Protein AF-A0A355PH24-F1 (afdb_monomer_lite)

Structure (mmCIF, N/CA/C/O backbone):
data_AF-A0A355PH24-F1
#
_entry.id   AF-A0A355PH24-F1
#
loop_
_atom_site.group_PDB
_atom_site.id
_atom_site.type_symbol
_atom_site.label_atom_id
_atom_site.label_alt_id
_atom_site.label_comp_id
_atom_site.label_asym_id
_atom_site.label_entity_id
_atom_site.label_seq_id
_atom_site.pdbx_PDB_ins_code
_atom_site.Cartn_x
_atom_site.Cartn_y
_atom_site.Cartn_z
_atom_site.occupancy
_atom_site.B_iso_or_equiv
_atom_site.auth_seq_id
_atom_site.auth_comp_id
_atom_site.auth_asym_id
_atom_site.auth_atom_id
_atom_site.pdbx_PDB_model_num
ATOM 1 N N . LEU A 1 1 ? 17.556 -21.902 -6.864 1.00 50.12 1 LEU A N 1
ATOM 2 C CA . LEU A 1 1 ? 17.935 -20.636 -7.530 1.00 50.12 1 LEU A CA 1
ATOM 3 C C . LEU A 1 1 ? 18.503 -19.704 -6.473 1.00 50.12 1 LEU A C 1
ATOM 5 O O . LEU A 1 1 ? 17.878 -19.589 -5.428 1.00 50.12 1 LEU A O 1
ATOM 9 N N . ASN A 1 2 ? 19.648 -19.071 -6.721 1.00 65.50 2 ASN A N 1
ATOM 10 C CA . ASN A 1 2 ? 20.135 -17.970 -5.890 1.00 65.50 2 ASN A CA 1
ATOM 11 C C . ASN A 1 2 ? 19.798 -16.686 -6.648 1.00 65.50 2 ASN A C 1
ATOM 13 O O . ASN A 1 2 ? 20.332 -16.483 -7.736 1.00 65.50 2 ASN A O 1
ATOM 17 N N . LEU A 1 3 ? 18.863 -15.882 -6.140 1.00 72.06 3 LEU A N 1
ATOM 18 C CA . LEU A 1 3 ? 18.591 -14.568 -6.715 1.00 72.06 3 LEU A CA 1
ATOM 19 C C . LEU A 1 3 ? 19.657 -13.604 -6.179 1.00 72.06 3 LEU A C 1
ATOM 21 O O . LEU A 1 3 ? 19.671 -13.358 -4.971 1.00 72.06 3 LEU A O 1
ATOM 25 N N . PRO A 1 4 ? 20.563 -13.076 -7.018 1.00 70.69 4 PRO A N 1
ATOM 26 C CA . PRO A 1 4 ? 21.505 -12.066 -6.570 1.00 70.69 4 PRO A CA 1
ATOM 27 C C . PRO A 1 4 ? 20.725 -10.788 -6.252 1.00 70.69 4 PRO A C 1
ATOM 29 O O . PRO A 1 4 ? 20.227 -10.101 -7.142 1.00 70.69 4 PRO A O 1
ATOM 32 N N . VAL A 1 5 ? 20.585 -10.487 -4.964 1.00 71.19 5 VAL A N 1
ATOM 33 C CA . VAL A 1 5 ? 19.958 -9.248 -4.507 1.00 71.19 5 VAL A CA 1
ATOM 34 C C . VAL A 1 5 ? 20.989 -8.135 -4.644 1.00 71.19 5 VAL A C 1
ATOM 36 O O . VAL A 1 5 ? 21.936 -8.069 -3.865 1.00 71.19 5 VAL A O 1
ATOM 39 N N . SER A 1 6 ? 20.824 -7.275 -5.651 1.00 69.12 6 SER A N 1
ATOM 40 C CA . SER A 1 6 ? 21.734 -6.142 -5.862 1.00 69.12 6 SER A CA 1
ATOM 41 C C . SER A 1 6 ? 21.621 -5.105 -4.740 1.00 69.12 6 SER A C 1
ATOM 43 O O . SER A 1 6 ? 22.627 -4.520 -4.357 1.00 69.12 6 SER A O 1
ATOM 45 N N . MET A 1 7 ? 20.408 -4.873 -4.224 1.00 70.38 7 MET A N 1
ATOM 46 C CA . MET A 1 7 ? 20.106 -3.973 -3.107 1.00 70.38 7 MET A CA 1
ATOM 47 C C . MET A 1 7 ? 18.834 -4.448 -2.393 1.00 70.38 7 MET A C 1
ATOM 49 O O . MET A 1 7 ? 17.873 -4.850 -3.048 1.00 70.38 7 MET A O 1
ATOM 53 N N . SER A 1 8 ? 18.810 -4.393 -1.059 1.00 73.69 8 SER A N 1
ATOM 54 C CA . SER A 1 8 ? 17.629 -4.718 -0.250 1.00 73.69 8 SER A CA 1
ATOM 55 C C . SER A 1 8 ? 17.227 -3.526 0.612 1.00 73.69 8 SER A C 1
ATOM 57 O O . SER A 1 8 ? 17.973 -3.127 1.505 1.00 73.69 8 SER A O 1
ATOM 59 N N . THR A 1 9 ? 16.035 -2.984 0.380 1.00 80.50 9 THR A N 1
ATOM 60 C CA . THR A 1 9 ? 15.392 -1.994 1.252 1.00 80.50 9 THR A CA 1
ATOM 61 C C . THR A 1 9 ? 13.912 -2.336 1.392 1.00 80.50 9 THR A C 1
ATOM 63 O O . THR A 1 9 ? 13.293 -2.827 0.452 1.00 80.50 9 THR A O 1
ATOM 66 N N . ASN A 1 10 ? 13.349 -2.131 2.581 1.00 82.69 10 ASN A N 1
ATOM 67 C CA . ASN A 1 10 ? 11.954 -2.441 2.914 1.00 82.69 10 ASN A CA 1
ATOM 68 C C . ASN A 1 10 ? 11.032 -1.211 2.852 1.00 82.69 10 ASN A C 1
ATOM 70 O O . ASN A 1 10 ? 9.847 -1.307 3.175 1.00 82.69 10 ASN A O 1
ATOM 74 N N . TYR A 1 11 ? 11.561 -0.064 2.431 1.00 90.19 11 TYR A N 1
ATOM 75 C CA . TYR A 1 11 ? 10.789 1.153 2.220 1.00 90.19 11 TYR A CA 1
ATOM 76 C C . TYR A 1 11 ? 10.244 1.162 0.792 1.00 90.19 11 TYR A C 1
ATOM 78 O O . TYR A 1 11 ? 10.972 1.453 -0.157 1.00 90.19 11 TYR A O 1
ATOM 86 N N . LEU A 1 12 ? 8.957 0.833 0.643 1.00 93.19 12 LEU A N 1
ATOM 87 C CA . LEU A 1 12 ? 8.299 0.721 -0.666 1.00 93.19 12 LEU A CA 1
ATOM 88 C C . LEU A 1 12 ? 8.418 2.005 -1.498 1.00 93.19 12 LEU A C 1
ATOM 90 O O . LEU A 1 12 ? 8.581 1.927 -2.708 1.00 93.19 12 LEU A O 1
ATOM 94 N N . GLU A 1 13 ? 8.406 3.173 -0.855 1.00 93.94 13 GLU A N 1
ATOM 95 C CA . GLU A 1 13 ? 8.567 4.456 -1.548 1.00 93.94 13 GLU A CA 1
ATOM 96 C C . GLU A 1 13 ? 9.958 4.606 -2.175 1.00 93.94 13 GLU A C 1
ATOM 98 O O . GLU A 1 13 ? 10.110 5.069 -3.300 1.00 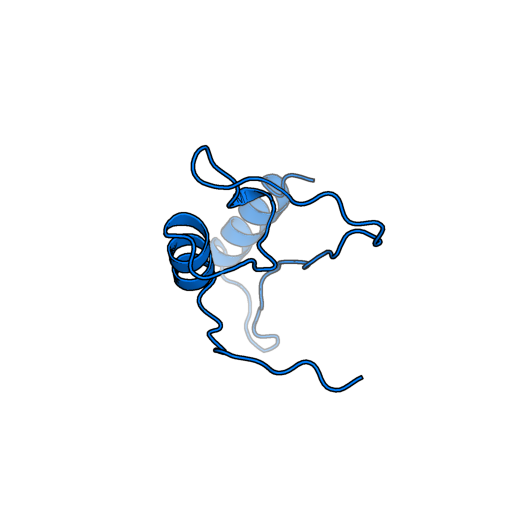93.94 13 GLU A O 1
ATOM 103 N N . THR A 1 14 ? 10.996 4.140 -1.480 1.00 93.06 14 THR A N 1
ATOM 104 C CA . THR A 1 14 ? 12.354 4.126 -2.027 1.00 93.06 14 THR A CA 1
ATOM 105 C C . THR A 1 14 ? 12.464 3.150 -3.194 1.00 93.06 14 THR A C 1
ATOM 107 O O . THR A 1 14 ? 13.094 3.478 -4.195 1.00 93.06 14 THR A O 1
ATOM 110 N N . LEU A 1 15 ? 11.826 1.978 -3.100 1.00 93.1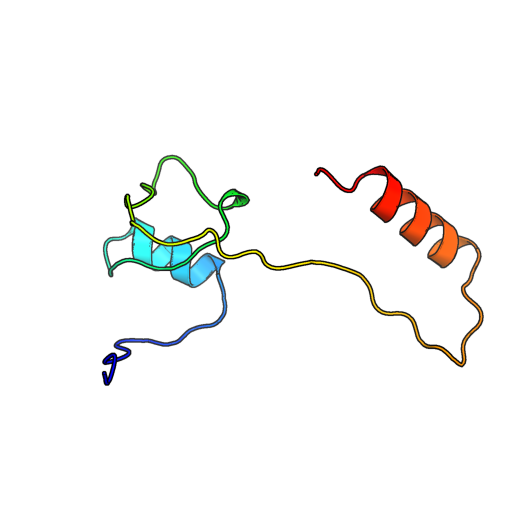9 15 LEU A N 1
ATOM 111 C CA . LEU A 1 15 ? 11.775 1.014 -4.205 1.00 93.19 15 LEU A CA 1
ATOM 112 C C . LEU A 1 15 ? 11.059 1.600 -5.428 1.00 93.19 15 LEU A C 1
ATOM 114 O O . LEU A 1 15 ? 11.568 1.481 -6.540 1.00 93.19 15 LEU A O 1
ATOM 118 N N . LYS A 1 16 ? 9.928 2.282 -5.217 1.00 93.75 16 LYS A N 1
ATOM 119 C CA . LYS A 1 16 ? 9.195 3.009 -6.258 1.00 93.75 16 LYS A CA 1
ATOM 120 C C . LYS A 1 16 ? 10.080 4.044 -6.948 1.00 93.75 16 LYS A C 1
ATOM 122 O O . LYS A 1 16 ? 10.222 3.995 -8.166 1.00 93.75 16 LYS A O 1
ATOM 127 N N . MET A 1 17 ? 10.722 4.916 -6.172 1.00 93.19 17 MET A N 1
ATOM 128 C CA . MET A 1 17 ? 11.627 5.941 -6.696 1.00 93.19 17 MET A CA 1
ATOM 129 C C . MET A 1 17 ? 12.781 5.326 -7.500 1.00 93.19 17 MET A C 1
ATOM 131 O O . MET A 1 17 ? 13.055 5.777 -8.608 1.00 93.19 17 MET A O 1
ATOM 135 N N . MET A 1 18 ? 13.416 4.264 -6.992 1.00 93.12 18 MET A N 1
ATOM 136 C CA . MET A 1 18 ? 14.485 3.555 -7.706 1.00 93.12 18 MET A CA 1
ATOM 137 C C . MET A 1 18 ? 14.009 2.980 -9.047 1.00 93.12 18 MET A C 1
ATOM 139 O O . MET A 1 18 ? 14.716 3.108 -10.047 1.00 93.12 18 MET A O 1
ATOM 143 N N . CYS A 1 19 ? 12.817 2.382 -9.095 1.00 93.38 19 CYS A N 1
ATOM 144 C CA . CYS A 1 19 ? 12.223 1.917 -10.348 1.00 93.38 19 CYS A CA 1
ATOM 145 C C . CYS A 1 19 ? 11.921 3.073 -11.310 1.00 93.38 19 CYS A C 1
ATOM 147 O O . CYS A 1 19 ? 12.259 2.969 -12.487 1.00 93.38 19 CYS A O 1
ATOM 149 N N . GLY A 1 20 ? 11.363 4.180 -10.811 1.00 93.69 20 GLY A N 1
ATOM 150 C CA . GLY A 1 20 ? 11.021 5.356 -11.619 1.00 93.69 20 GLY A CA 1
ATOM 151 C C . GLY A 1 20 ? 12.238 6.006 -12.284 1.00 93.69 20 GLY A C 1
ATOM 152 O O . GLY A 1 20 ? 12.183 6.379 -13.452 1.00 93.69 20 GLY A O 1
ATOM 153 N N . VAL A 1 21 ? 13.383 6.055 -11.592 1.00 93.75 21 VAL A N 1
ATOM 154 C CA . VAL A 1 21 ? 14.647 6.555 -12.175 1.00 93.75 21 VAL A CA 1
ATOM 155 C C . VAL A 1 21 ? 15.390 5.517 -13.032 1.00 93.75 21 VAL A C 1
ATOM 157 O O . VAL A 1 21 ? 16.470 5.805 -13.545 1.00 93.75 21 VAL A O 1
ATOM 160 N N . GLY A 1 22 ? 14.845 4.305 -13.186 1.00 90.69 22 GLY A N 1
ATOM 161 C CA . GLY A 1 22 ? 15.399 3.261 -14.052 1.00 90.69 22 GLY A CA 1
ATOM 162 C C . GLY A 1 22 ? 16.490 2.384 -13.425 1.00 90.69 22 GLY A C 1
ATOM 163 O O . GLY A 1 22 ? 17.214 1.710 -14.155 1.00 90.69 22 GLY A O 1
ATOM 164 N N . LEU A 1 23 ? 16.616 2.341 -12.092 1.00 90.00 23 LEU A N 1
ATOM 165 C CA . LEU A 1 23 ? 17.590 1.473 -11.403 1.00 90.00 23 LEU A CA 1
ATOM 166 C C . LEU A 1 23 ? 17.184 -0.014 -11.371 1.00 90.00 23 LEU A C 1
ATOM 168 O O . LEU A 1 23 ? 17.949 -0.843 -10.878 1.00 90.00 23 LEU A O 1
ATOM 172 N N . GLY A 1 24 ? 16.006 -0.371 -11.890 1.00 88.75 24 GLY A N 1
ATOM 173 C CA . GLY A 1 24 ? 15.557 -1.757 -12.027 1.00 88.75 24 GLY A CA 1
ATOM 174 C C . GLY A 1 24 ? 14.045 -1.925 -11.889 1.00 88.75 24 GLY A C 1
ATOM 175 O O . GLY A 1 24 ? 13.280 -0.977 -12.043 1.00 88.75 24 GLY A O 1
ATOM 176 N N . TRP A 1 25 ? 13.623 -3.148 -11.570 1.00 92.38 25 TRP A N 1
ATOM 177 C CA . TRP A 1 25 ? 12.232 -3.517 -11.295 1.00 92.38 25 TRP A CA 1
ATOM 178 C C . TRP A 1 25 ? 12.064 -3.936 -9.830 1.00 92.38 25 TRP A C 1
ATOM 180 O O . TRP A 1 25 ? 13.024 -4.336 -9.167 1.00 92.38 25 TRP A O 1
ATOM 190 N N . SER A 1 26 ? 10.841 -3.844 -9.316 1.00 92.06 26 SER A N 1
ATOM 191 C CA . SER A 1 26 ? 10.509 -4.238 -7.947 1.00 92.06 26 SER A CA 1
ATOM 192 C C . SER A 1 26 ? 9.082 -4.777 -7.861 1.00 92.06 26 SER A C 1
ATOM 194 O O . SER A 1 26 ? 8.292 -4.617 -8.790 1.00 92.06 26 SER A O 1
ATOM 196 N N . LEU A 1 27 ? 8.758 -5.421 -6.739 1.00 91.19 27 LEU A N 1
ATOM 197 C CA . LEU A 1 27 ? 7.405 -5.855 -6.402 1.00 91.19 27 LEU A CA 1
ATOM 198 C C . LEU A 1 27 ? 6.770 -4.800 -5.491 1.00 91.19 27 LEU A C 1
ATOM 200 O O . LEU A 1 27 ? 7.179 -4.643 -4.340 1.00 91.19 27 LEU A O 1
ATOM 204 N N . LEU A 1 28 ? 5.768 -4.089 -6.004 1.00 92.25 28 LEU A N 1
ATOM 205 C CA . LEU A 1 28 ? 5.085 -3.002 -5.303 1.00 92.25 28 LEU A CA 1
ATOM 206 C C . LEU A 1 28 ? 3.574 -3.266 -5.246 1.00 92.25 28 LEU A C 1
ATOM 208 O O . LEU A 1 28 ? 3.039 -3.891 -6.162 1.00 92.25 28 LEU A O 1
ATOM 212 N N . PRO A 1 29 ? 2.868 -2.797 -4.199 1.00 92.69 29 PRO A N 1
ATOM 213 C CA . PRO A 1 29 ? 1.410 -2.817 -4.181 1.00 92.69 29 PRO A CA 1
ATOM 214 C C . PRO A 1 29 ? 0.832 -2.040 -5.364 1.00 92.69 29 PRO A C 1
ATOM 216 O O . PRO A 1 29 ? 1.302 -0.945 -5.669 1.00 92.69 29 PRO A O 1
ATOM 219 N N . GLU A 1 30 ? -0.245 -2.547 -5.961 1.00 91.38 30 GLU A N 1
ATOM 220 C CA . GLU A 1 30 ? -0.906 -1.916 -7.114 1.00 91.38 30 GLU A CA 1
ATOM 221 C C . GLU A 1 30 ? -1.328 -0.467 -6.842 1.00 91.38 30 GLU A C 1
ATOM 223 O O . GLU A 1 30 ? -1.191 0.389 -7.709 1.00 91.38 30 GLU A O 1
ATOM 228 N N . LYS A 1 31 ? -1.743 -0.156 -5.604 1.00 90.88 31 LYS A N 1
ATOM 229 C CA . LYS A 1 31 ? -2.102 1.210 -5.1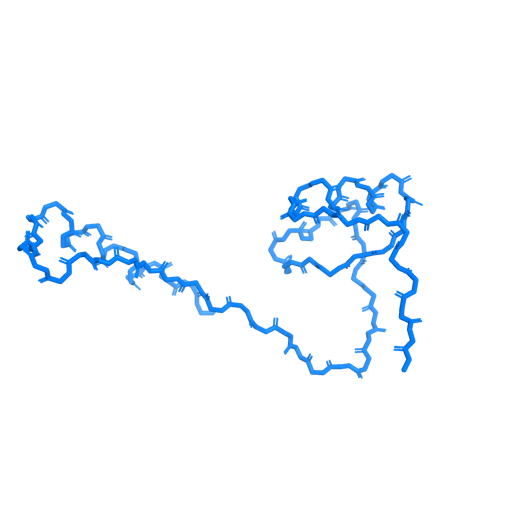80 1.00 90.88 31 LYS A CA 1
ATOM 230 C C . LYS A 1 31 ? -0.946 2.220 -5.285 1.00 90.88 31 LYS A C 1
ATOM 232 O O . LYS A 1 31 ? -1.188 3.416 -5.171 1.00 90.88 31 LYS A O 1
ATOM 237 N N . MET A 1 32 ? 0.298 1.765 -5.453 1.00 93.88 32 MET A N 1
ATOM 238 C CA . MET A 1 32 ? 1.469 2.632 -5.636 1.00 93.88 32 MET A CA 1
ATOM 239 C C . MET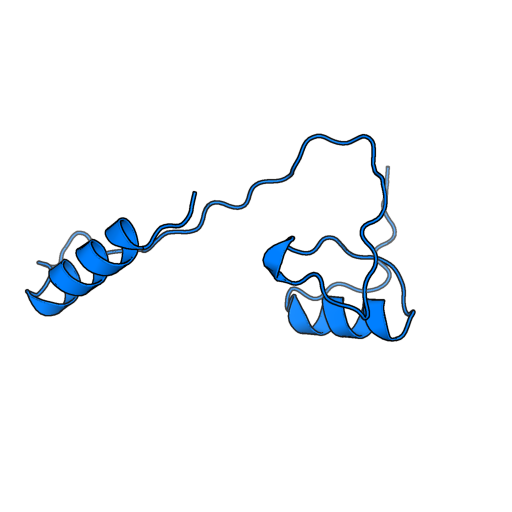 A 1 32 ? 1.820 2.888 -7.108 1.00 93.88 32 MET A C 1
ATOM 241 O O . MET A 1 32 ? 2.709 3.707 -7.360 1.00 93.88 32 MET A O 1
ATOM 245 N N . LEU A 1 33 ? 1.154 2.216 -8.055 1.00 93.88 33 LEU A N 1
ATOM 246 C CA . LEU A 1 33 ? 1.336 2.427 -9.491 1.00 93.88 33 LEU A CA 1
ATOM 247 C C . LEU A 1 33 ? 0.866 3.834 -9.884 1.00 93.88 33 LEU A C 1
ATOM 249 O O . LEU A 1 33 ? -0.202 4.282 -9.471 1.00 93.88 33 LEU A O 1
ATOM 253 N N . ASP A 1 34 ? 1.662 4.524 -10.691 1.00 93.00 34 ASP A N 1
ATOM 254 C CA . ASP A 1 34 ? 1.352 5.847 -11.225 1.00 93.00 34 ASP A CA 1
ATOM 255 C C . ASP A 1 34 ? 1.885 5.995 -12.658 1.00 93.00 34 ASP A C 1
ATOM 257 O O . ASP A 1 34 ? 2.266 5.013 -13.291 1.00 93.00 34 ASP A O 1
ATOM 261 N N . SER A 1 35 ? 1.892 7.219 -13.189 1.00 92.31 35 SER A N 1
ATOM 262 C CA . SER A 1 35 ? 2.351 7.507 -14.550 1.00 92.31 35 SER A CA 1
ATOM 263 C C . SER A 1 35 ? 3.847 7.284 -14.784 1.00 92.31 35 SER A C 1
ATOM 265 O O . SER A 1 35 ? 4.265 7.265 -15.941 1.00 92.31 35 SER A O 1
ATOM 267 N N . GLU A 1 36 ? 4.657 7.168 -13.730 1.00 91.75 36 GLU A N 1
ATOM 268 C CA . GLU A 1 36 ? 6.109 6.972 -13.843 1.00 91.75 36 GLU A CA 1
ATOM 269 C C . GLU A 1 36 ? 6.494 5.490 -13.881 1.00 91.75 36 GLU A C 1
ATOM 271 O O . GLU A 1 36 ? 7.624 5.147 -14.230 1.00 91.75 36 GLU A O 1
ATOM 276 N N . LEU A 1 37 ? 5.558 4.599 -13.548 1.00 94.69 37 LEU A N 1
ATOM 277 C CA . LEU A 1 37 ? 5.782 3.165 -13.486 1.00 94.69 37 LEU A CA 1
ATOM 278 C C . LEU A 1 37 ? 4.882 2.406 -14.463 1.00 94.69 37 LEU A C 1
ATOM 280 O O . LEU A 1 37 ? 3.735 2.761 -14.716 1.00 94.69 37 LEU A O 1
ATOM 284 N N . VAL A 1 38 ? 5.398 1.288 -14.969 1.00 94.00 38 VAL A N 1
ATOM 285 C CA . VAL A 1 38 ? 4.630 0.334 -15.771 1.00 94.00 38 VAL A CA 1
ATOM 286 C C . VAL A 1 38 ? 4.612 -1.020 -15.073 1.00 94.00 38 VAL A C 1
ATOM 288 O O . VAL A 1 38 ? 5.644 -1.517 -14.620 1.00 94.00 38 VAL A O 1
ATOM 291 N N . ALA A 1 39 ? 3.429 -1.627 -14.981 1.00 93.94 39 ALA A N 1
ATOM 292 C CA . ALA A 1 39 ? 3.293 -2.986 -14.478 1.00 93.94 39 ALA A CA 1
ATOM 293 C C . ALA A 1 39 ? 3.865 -3.978 -15.502 1.00 93.94 39 ALA A C 1
ATOM 295 O O . ALA A 1 39 ? 3.503 -3.952 -16.680 1.00 93.94 39 ALA A O 1
ATOM 296 N N . LEU A 1 40 ? 4.760 -4.861 -15.056 1.00 93.12 40 LEU A N 1
ATOM 297 C CA . LEU A 1 40 ? 5.323 -5.908 -15.906 1.00 93.12 40 LEU A CA 1
ATOM 298 C C . LEU A 1 40 ? 4.336 -7.083 -16.003 1.00 93.12 40 LEU A C 1
ATOM 300 O O . LEU A 1 40 ? 3.903 -7.580 -14.961 1.00 93.12 40 LEU A O 1
ATOM 304 N N . PRO A 1 41 ? 3.995 -7.563 -17.214 1.00 91.75 41 PRO A N 1
ATOM 305 C CA . PRO A 1 41 ? 3.157 -8.745 -17.361 1.00 91.75 41 PRO A CA 1
ATOM 306 C C . PRO A 1 41 ? 3.950 -9.977 -16.916 1.00 91.75 41 PRO A C 1
ATOM 308 O O . PRO A 1 41 ? 4.938 -10.355 -17.548 1.00 91.75 41 PRO A O 1
ATOM 311 N N . VAL A 1 42 ? 3.527 -10.595 -15.817 1.00 91.38 42 VAL A N 1
ATOM 312 C CA . VAL A 1 42 ? 4.144 -11.806 -15.268 1.00 91.38 42 VAL A CA 1
ATOM 313 C C . VAL A 1 42 ? 3.102 -12.910 -15.155 1.00 91.38 42 VAL A C 1
ATOM 315 O O . VAL A 1 42 ? 1.971 -12.667 -14.744 1.00 91.38 42 VAL A O 1
ATOM 318 N N . ASP A 1 43 ? 3.486 -14.132 -15.516 1.00 92.12 43 ASP A N 1
ATOM 319 C CA . ASP A 1 43 ? 2.625 -15.312 -15.398 1.00 92.12 43 ASP A CA 1
ATOM 320 C C . ASP A 1 43 ? 2.740 -15.903 -13.986 1.00 92.12 43 ASP A C 1
ATOM 322 O O . ASP A 1 43 ? 3.329 -16.961 -13.755 1.00 92.12 43 ASP A O 1
ATOM 326 N N . THR A 1 44 ? 2.277 -15.138 -12.999 1.00 89.38 44 THR A N 1
ATOM 327 C CA . THR A 1 44 ? 2.283 -15.542 -11.590 1.00 89.38 44 THR A CA 1
ATOM 328 C C . THR A 1 44 ? 0.947 -15.221 -10.948 1.00 89.38 44 THR A C 1
ATOM 330 O O . THR A 1 44 ? 0.343 -14.194 -11.252 1.00 89.38 44 THR A O 1
ATOM 333 N N . ALA A 1 45 ? 0.518 -16.053 -10.000 1.00 91.44 45 ALA A N 1
ATOM 334 C CA . ALA A 1 45 ? -0.646 -15.733 -9.184 1.00 91.44 45 ALA A CA 1
ATOM 335 C C . ALA A 1 45 ? -0.444 -14.393 -8.438 1.00 91.44 45 ALA A C 1
ATOM 337 O O . ALA A 1 45 ? 0.681 -14.110 -8.007 1.00 91.44 45 ALA A O 1
ATOM 338 N N . PRO A 1 46 ? -1.505 -13.585 -8.250 1.00 88.50 46 PRO A N 1
ATOM 339 C CA . PRO A 1 46 ? -1.419 -12.347 -7.485 1.00 88.50 46 PRO A CA 1
ATOM 340 C C . PRO A 1 46 ? -0.913 -12.584 -6.060 1.00 88.50 46 PRO A C 1
ATOM 342 O O . PRO A 1 46 ? -1.284 -13.555 -5.395 1.00 88.50 46 PRO A O 1
ATOM 345 N N . ILE A 1 47 ? -0.077 -11.668 -5.571 1.00 90.62 47 ILE A N 1
ATOM 346 C CA . ILE A 1 47 ? 0.434 -11.701 -4.201 1.00 90.62 47 ILE A CA 1
ATOM 347 C C . ILE A 1 47 ? -0.404 -10.744 -3.361 1.00 90.62 47 ILE A C 1
ATOM 349 O O . ILE A 1 47 ? -0.348 -9.529 -3.537 1.00 90.62 47 ILE A O 1
ATOM 353 N N . HIS A 1 48 ? -1.146 -11.292 -2.404 1.00 90.44 48 HIS A N 1
ATOM 354 C CA . HIS A 1 48 ? -1.958 -10.498 -1.488 1.00 90.44 48 HIS A CA 1
ATOM 355 C C . HIS A 1 48 ? -1.233 -10.272 -0.163 1.00 90.44 48 HIS A C 1
ATOM 357 O O . HIS A 1 48 ? -0.690 -11.199 0.440 1.00 90.44 48 HIS A O 1
ATOM 363 N N . ARG A 1 49 ? -1.275 -9.029 0.323 1.00 88.06 49 ARG A N 1
ATOM 364 C CA . ARG A 1 49 ? -0.812 -8.664 1.663 1.00 88.06 49 ARG A CA 1
ATOM 365 C C . ARG A 1 49 ? -2.008 -8.193 2.496 1.00 88.06 49 ARG A C 1
ATOM 367 O O . ARG A 1 49 ? -2.406 -7.040 2.339 1.00 88.06 49 ARG A O 1
ATOM 374 N N . PRO A 1 50 ? -2.574 -9.037 3.378 1.00 87.88 50 PRO A N 1
ATOM 375 C CA . PRO A 1 50 ? -3.654 -8.602 4.251 1.00 87.88 50 PRO A CA 1
ATOM 376 C C . PRO A 1 50 ? -3.139 -7.530 5.217 1.00 87.88 50 PRO A C 1
ATOM 378 O O . PRO A 1 50 ? -2.065 -7.670 5.811 1.00 87.88 50 PRO A O 1
ATOM 381 N N . LEU A 1 51 ? -3.905 -6.452 5.359 1.00 88.75 51 LEU A N 1
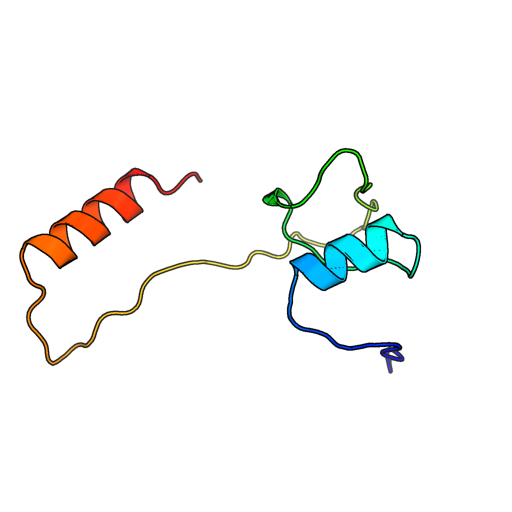ATOM 382 C CA . LEU A 1 51 ? -3.677 -5.406 6.350 1.00 88.75 51 LEU A CA 1
ATOM 383 C C . LEU A 1 51 ? -4.749 -5.506 7.435 1.00 88.75 51 LEU A C 1
ATOM 385 O O . LEU A 1 51 ? -5.868 -5.941 7.182 1.00 88.75 51 LEU A O 1
ATOM 389 N N . GLY A 1 52 ? -4.394 -5.109 8.652 1.00 91.12 52 GLY A N 1
ATOM 390 C CA . GLY A 1 52 ? -5.288 -5.152 9.800 1.00 91.12 52 GLY A CA 1
ATOM 391 C C . GLY A 1 52 ? -4.745 -4.320 10.953 1.00 91.12 52 GLY A C 1
ATOM 392 O O . GLY A 1 52 ? -3.743 -3.617 10.816 1.00 91.12 52 GLY A O 1
ATOM 393 N N . TYR A 1 53 ? -5.407 -4.411 12.099 1.00 92.50 53 TYR A N 1
ATOM 394 C CA . TYR A 1 53 ? -5.032 -3.709 13.323 1.00 92.50 53 TYR A CA 1
ATOM 395 C C . TYR A 1 53 ? -4.711 -4.699 14.446 1.00 92.50 53 TYR A C 1
ATOM 397 O O . TYR A 1 53 ? -5.151 -5.848 14.441 1.00 92.50 53 TYR A O 1
ATOM 405 N N . LEU A 1 54 ? -3.938 -4.239 15.431 1.00 92.75 54 LEU A N 1
ATOM 406 C CA . LEU A 1 54 ? -3.581 -5.010 16.620 1.00 92.75 54 LEU A CA 1
ATOM 407 C C . LEU A 1 54 ? -4.182 -4.357 17.863 1.00 92.75 54 LEU A C 1
ATOM 409 O O . LEU A 1 54 ? -4.118 -3.139 18.031 1.00 92.75 54 LEU A O 1
ATOM 413 N N . VAL A 1 55 ? -4.733 -5.181 18.755 1.00 92.50 55 VAL A N 1
ATOM 414 C CA . VAL A 1 55 ? -5.275 -4.757 20.051 1.00 92.50 55 VAL A CA 1
ATOM 415 C C . VAL A 1 55 ? -4.583 -5.509 21.183 1.00 92.50 55 VAL A C 1
ATOM 417 O O . VAL A 1 55 ? -4.159 -6.652 21.028 1.00 92.50 55 VAL A O 1
ATOM 420 N N . HIS A 1 56 ? -4.453 -4.866 22.342 1.00 93.25 56 HIS A N 1
ATOM 421 C CA . HIS A 1 56 ? -3.864 -5.498 23.517 1.00 93.25 56 HIS A CA 1
ATOM 422 C C . HIS A 1 56 ? -4.938 -6.257 24.309 1.00 93.25 56 HIS A C 1
ATOM 424 O O . HIS A 1 56 ? -5.766 -5.630 24.965 1.00 93.25 56 HIS A O 1
ATOM 430 N N . ASN A 1 57 ? -4.882 -7.591 24.327 1.00 89.56 57 ASN A N 1
ATOM 431 C CA . ASN A 1 57 ? -5.942 -8.436 24.906 1.00 89.56 57 ASN A CA 1
ATOM 432 C C . ASN A 1 57 ? -6.236 -8.174 26.399 1.00 89.56 57 ASN A C 1
ATOM 434 O O . ASN A 1 57 ? -7.385 -8.266 26.812 1.00 89.56 57 ASN A O 1
ATOM 438 N N . ASN A 1 58 ? -5.243 -7.773 27.206 1.00 92.50 58 ASN A N 1
ATOM 439 C CA . ASN A 1 58 ? -5.468 -7.430 28.626 1.00 92.50 58 ASN A CA 1
ATOM 440 C C . ASN A 1 58 ? -5.931 -5.978 28.861 1.00 92.50 58 ASN A C 1
ATOM 442 O O . ASN A 1 58 ? -5.774 -5.454 29.965 1.00 92.50 58 ASN A O 1
ATOM 446 N N . ARG A 1 59 ? -6.433 -5.277 27.839 1.00 90.81 59 ARG A N 1
ATOM 447 C CA . ARG A 1 59 ? -6.961 -3.917 27.993 1.00 90.81 59 ARG A CA 1
ATOM 448 C C . ARG A 1 59 ? -8.352 -3.814 27.394 1.00 90.81 59 ARG A C 1
ATOM 450 O O . ARG A 1 59 ? -8.570 -4.156 26.237 1.00 90.81 59 ARG A O 1
ATOM 457 N N . THR A 1 60 ? -9.275 -3.257 28.169 1.00 93.25 60 THR A N 1
ATOM 458 C CA . THR A 1 60 ? -10.587 -2.878 27.651 1.00 93.25 60 THR A CA 1
ATOM 459 C C . THR A 1 60 ? -10.421 -1.748 26.643 1.00 93.25 60 THR A C 1
ATOM 461 O O . THR A 1 60 ? -9.815 -0.717 26.945 1.00 93.25 60 THR A O 1
ATOM 464 N N . LEU A 1 61 ? -10.974 -1.931 25.444 1.00 94.06 61 LEU A N 1
ATOM 465 C CA . LEU A 1 61 ? -11.006 -0.882 24.431 1.00 94.06 61 LEU A CA 1
ATOM 466 C C . LEU A 1 61 ? -11.828 0.307 24.933 1.00 94.06 61 LEU A C 1
ATOM 468 O O . LEU A 1 61 ? -12.971 0.153 25.377 1.00 94.06 61 LEU A O 1
ATOM 472 N N . SER A 1 62 ? -11.254 1.505 24.822 1.00 95.62 62 SER A N 1
ATOM 473 C CA . SER A 1 62 ? -11.997 2.739 25.056 1.00 95.62 62 SER A CA 1
ATOM 474 C C . SER A 1 62 ? -13.105 2.899 24.013 1.00 95.62 62 SER A C 1
ATOM 476 O O . SER A 1 62 ? -13.067 2.305 22.931 1.00 95.62 62 SER A O 1
ATOM 478 N N . ASN A 1 63 ? -14.087 3.752 24.308 1.00 96.44 63 ASN A N 1
ATOM 479 C CA . ASN A 1 63 ? -15.137 4.073 23.341 1.00 96.44 63 ASN A CA 1
ATOM 480 C C . ASN A 1 63 ? -14.561 4.647 22.038 1.00 96.44 63 ASN A C 1
ATOM 482 O O . ASN A 1 63 ? -15.019 4.275 20.963 1.00 96.44 63 ASN A O 1
ATOM 486 N N . ALA A 1 64 ? -13.515 5.475 22.129 1.00 96.50 64 ALA A N 1
ATOM 487 C CA . ALA A 1 64 ? -12.828 6.020 20.962 1.00 96.50 64 ALA A CA 1
ATOM 488 C C . ALA A 1 64 ? -12.130 4.927 20.133 1.00 96.50 64 ALA A C 1
ATOM 490 O O . ALA A 1 64 ? -12.274 4.911 18.916 1.00 96.50 64 ALA A O 1
ATOM 491 N N . ALA A 1 65 ? -11.434 3.981 20.777 1.00 95.31 65 ALA A N 1
ATOM 492 C CA . ALA A 1 65 ? -10.757 2.889 20.074 1.00 95.31 65 ALA A CA 1
ATOM 493 C C . ALA A 1 65 ? -11.751 1.977 19.341 1.00 95.31 65 ALA A C 1
ATOM 495 O O . ALA A 1 65 ? -11.526 1.619 18.188 1.00 95.31 65 ALA A O 1
ATOM 496 N N . ARG A 1 66 ? -12.886 1.658 19.978 1.00 95.56 66 ARG A N 1
ATOM 497 C CA . ARG A 1 66 ? -13.961 0.887 19.338 1.00 95.56 66 ARG A CA 1
ATOM 498 C C . ARG A 1 66 ? -14.526 1.620 18.122 1.00 95.56 66 ARG A C 1
ATOM 500 O O . ARG A 1 66 ? -14.648 1.020 17.064 1.00 95.56 66 ARG A O 1
ATOM 507 N N . LYS A 1 67 ? -14.796 2.926 18.249 1.00 97.00 67 LYS A N 1
ATOM 508 C CA . LYS A 1 67 ? -15.271 3.742 17.123 1.00 97.00 67 LYS A CA 1
ATOM 509 C C . LYS A 1 67 ? -14.256 3.837 15.990 1.00 97.00 67 LYS A C 1
ATOM 511 O O . LYS A 1 67 ? -14.661 3.764 14.840 1.00 97.00 67 LYS A O 1
ATOM 516 N N . MET A 1 68 ? -12.961 3.928 16.284 1.00 95.62 68 MET A N 1
ATOM 517 C CA . MET A 1 68 ? -11.919 3.881 15.255 1.00 95.62 68 MET A CA 1
ATOM 518 C C . MET A 1 68 ? -11.934 2.551 14.491 1.00 95.62 68 MET A C 1
ATOM 520 O O . MET A 1 68 ? -11.898 2.571 13.266 1.00 95.62 68 MET A O 1
ATOM 524 N N . ILE A 1 69 ? -12.019 1.417 15.194 1.00 94.94 69 ILE A N 1
ATOM 525 C CA . ILE A 1 69 ? -12.092 0.090 14.563 1.00 94.94 69 ILE A CA 1
ATOM 526 C C . ILE A 1 69 ? -13.345 -0.027 13.687 1.00 94.94 69 ILE A C 1
ATOM 528 O O . ILE A 1 69 ? -13.221 -0.385 12.523 1.00 94.94 69 ILE A O 1
ATOM 532 N N . GLU A 1 70 ? -14.516 0.369 14.197 1.00 95.25 70 GLU A N 1
ATOM 533 C CA . GLU A 1 70 ? -15.766 0.375 13.418 1.00 95.25 70 GLU A CA 1
ATOM 534 C C . GLU A 1 70 ? -15.634 1.210 12.132 1.00 95.25 70 GLU A C 1
ATOM 536 O O . GLU A 1 70 ? -16.100 0.800 11.072 1.00 95.25 70 GLU A O 1
ATOM 541 N N . GLN A 1 71 ? -14.987 2.380 12.202 1.00 95.50 71 GLN A N 1
ATOM 542 C CA . GLN A 1 71 ? -14.745 3.201 11.014 1.00 95.50 71 GLN A CA 1
ATOM 543 C C . GLN A 1 71 ? -13.750 2.549 10.046 1.00 95.50 71 GLN A C 1
ATOM 545 O O . GLN A 1 71 ? -13.949 2.642 8.839 1.00 95.50 71 GLN A O 1
ATOM 550 N N . LEU A 1 72 ? -12.699 1.887 10.537 1.00 93.81 72 LEU A N 1
ATOM 551 C CA . LEU A 1 72 ? -11.741 1.179 9.682 1.00 93.81 72 LEU A CA 1
ATOM 552 C C . LEU A 1 72 ? -12.404 0.014 8.940 1.00 93.81 72 LEU A C 1
ATOM 554 O O . LEU A 1 72 ? -12.212 -0.120 7.737 1.00 93.81 72 LEU A O 1
ATOM 558 N N . GLU A 1 73 ? -13.205 -0.792 9.636 1.00 93.25 73 GLU A N 1
ATOM 559 C CA . GLU A 1 73 ? -13.931 -1.917 9.035 1.00 93.25 73 GLU A CA 1
ATOM 560 C C . GLU A 1 73 ? -14.959 -1.440 8.001 1.00 93.25 73 GLU A C 1
ATOM 562 O O . GLU A 1 73 ? -15.048 -2.012 6.917 1.00 93.25 73 GLU A O 1
ATOM 567 N N . ALA A 1 74 ? -15.686 -0.357 8.294 1.00 93.69 74 ALA A N 1
ATOM 568 C CA . ALA A 1 74 ? -16.670 0.211 7.374 1.00 93.69 74 ALA A CA 1
ATOM 569 C C . ALA A 1 74 ? -16.055 0.786 6.085 1.00 93.69 74 ALA A C 1
ATOM 571 O O . ALA A 1 74 ? -16.733 0.833 5.062 1.00 93.69 74 ALA A O 1
ATOM 572 N N . ASN A 1 75 ? -14.793 1.227 6.129 1.00 89.94 75 ASN A N 1
ATOM 573 C CA . ASN A 1 75 ? -14.074 1.805 4.987 1.00 89.94 75 ASN A CA 1
ATOM 574 C C . ASN A 1 75 ? -13.053 0.834 4.372 1.00 89.94 75 ASN A C 1
ATOM 576 O O . ASN A 1 75 ? -12.172 1.257 3.623 1.00 89.94 75 ASN A O 1
ATOM 580 N N . CYS A 1 76 ? -13.128 -0.458 4.696 1.00 82.31 76 CYS A N 1
ATOM 581 C CA . CYS A 1 76 ? -12.265 -1.455 4.081 1.00 82.31 76 CYS A CA 1
ATOM 582 C C . CYS A 1 76 ? -12.721 -1.671 2.626 1.00 82.31 76 CYS A C 1
ATOM 584 O O . CYS A 1 76 ? -13.662 -2.415 2.359 1.00 82.31 76 CYS A O 1
ATOM 586 N N . GLU A 1 77 ? -12.096 -0.963 1.683 1.00 64.56 77 GLU A N 1
ATOM 587 C CA . GLU A 1 77 ? -12.288 -1.198 0.249 1.00 64.56 77 GLU 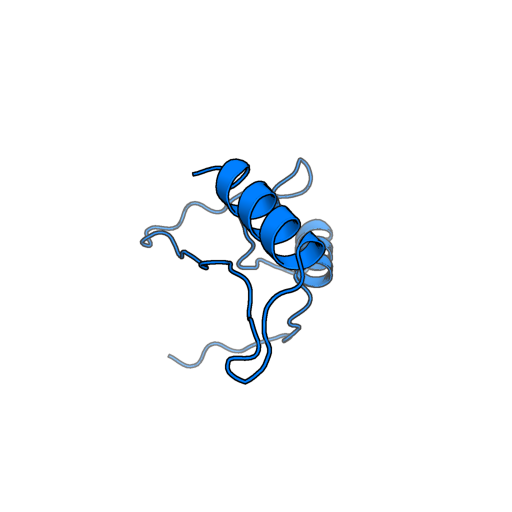A CA 1
ATOM 588 C C . GLU A 1 77 ? -11.819 -2.621 -0.091 1.00 64.56 77 GLU A C 1
ATOM 590 O O . GLU A 1 77 ? -10.681 -2.986 0.220 1.00 64.56 77 GLU A O 1
ATOM 595 N N . THR A 1 78 ? -12.722 -3.416 -0.676 1.00 53.03 78 THR A N 1
ATOM 596 C CA . THR A 1 78 ? -12.471 -4.803 -1.111 1.00 53.03 78 THR A CA 1
ATOM 597 C C . THR A 1 78 ? -11.634 -4.841 -2.379 1.00 53.03 78 THR A C 1
ATOM 599 O O . THR A 1 78 ? -11.888 -3.993 -3.264 1.00 53.03 78 THR A O 1
#

Foldseek 3Di:
DDDPDPDDDPPLVVQVVCVLVPVDDDDHPPVSDDPSDDDDDDPDDDDDDDDDDDDDPPDDDDPVRVVVRVVCVVPPDD

Radius of gyration: 18.21 Å; chains: 1; bounding box: 38×28×46 Å

Sequence (78 aa):
LNLPVSMSTNYLETLKMMCGVGLGWSLLPEKMLDSELVALPVDTAPIHRPLGYLVHNNRTLSNAARKMIEQLEANCET

pLDDT: mean 88.77, std 9.57, range [50.12, 97.0]

Secondary structure (DSSP, 8-state):
-----S-----HHHHHHHHHTTS------GGG--TT-------S------------TTSPPPHHHHHHHHHHHHT---